Protein AF-A0A2G6IQ62-F1 (afdb_monomer_lite)

Radius of gyration: 16.2 Å; chains: 1; bounding box: 48×32×34 Å

pLDDT: mean 80.17, std 10.28, range [52.72, 92.69]

Secondary structure (DSSP, 8-state):
-HHHHHHHHHHHHHHHHHHHHHHHHHHHHHHHHH---HHHHHHHHHH-TTTGGG--HHHHHHHHHHHTT-HHHHHHHHH-SS--HHHHHHHHHHHHHH-TT------

Foldseek 3Di:
DVVCVVVVVVVCVLVQLLVQQVVLLVVLLVCCVVDVPLLQVLLCVVPNPVCSVVDDSVVLLVVLVVPVPDPVLVVCCSVDSYHDSSQSSNQSVCCVVVHSVDDGDSD

Structure (mmCIF, N/CA/C/O backbone):
data_AF-A0A2G6IQ62-F1
#
_entry.id   AF-A0A2G6IQ62-F1
#
loop_
_atom_site.group_PDB
_atom_site.id
_atom_site.type_symbol
_atom_site.label_atom_id
_atom_site.label_alt_id
_atom_site.label_comp_id
_atom_site.label_asym_id
_atom_site.label_entity_id
_atom_site.label_seq_id
_atom_site.pdbx_PDB_ins_code
_atom_site.Cartn_x
_atom_site.Cartn_y
_atom_site.Cartn_z
_atom_site.occupancy
_atom_site.B_iso_or_equiv
_atom_site.auth_seq_id
_atom_site.auth_comp_id
_atom_site.auth_asym_id
_atom_site.auth_atom_id
_atom_site.pdbx_PDB_model_num
ATOM 1 N N . TRP A 1 1 ? 33.962 15.825 -13.762 1.00 57.19 1 TRP A N 1
ATOM 2 C CA . TRP A 1 1 ? 33.868 14.358 -13.602 1.00 57.19 1 TRP A CA 1
ATOM 3 C C . TRP A 1 1 ? 33.492 13.940 -12.175 1.00 57.19 1 TRP A C 1
ATOM 5 O O . TRP A 1 1 ? 32.514 13.226 -12.045 1.00 57.19 1 TRP A O 1
ATOM 15 N N . ARG A 1 2 ? 34.141 14.434 -11.101 1.00 66.00 2 ARG A N 1
ATOM 16 C CA . ARG A 1 2 ? 33.750 14.136 -9.696 1.00 66.00 2 ARG A CA 1
ATOM 17 C C . ARG A 1 2 ? 32.290 14.476 -9.361 1.00 66.00 2 ARG A C 1
ATOM 19 O O . ARG A 1 2 ? 31.614 13.670 -8.740 1.00 66.00 2 ARG A O 1
ATOM 26 N N . MET A 1 3 ? 31.789 15.624 -9.830 1.00 70.50 3 MET A N 1
ATOM 27 C CA . MET A 1 3 ? 30.370 15.987 -9.680 1.00 70.50 3 MET A CA 1
ATOM 28 C C . MET A 1 3 ? 29.443 15.020 -10.422 1.00 70.50 3 MET A C 1
ATOM 30 O O . MET A 1 3 ? 28.435 14.610 -9.875 1.00 70.50 3 MET A O 1
ATOM 34 N N . VAL A 1 4 ? 29.814 14.594 -11.631 1.00 68.94 4 VAL A N 1
ATOM 35 C CA . VAL A 1 4 ? 29.032 13.640 -12.436 1.00 68.94 4 VAL A CA 1
ATOM 36 C C . VAL A 1 4 ? 28.996 12.260 -11.765 1.00 68.94 4 VAL A C 1
ATOM 38 O O . VAL A 1 4 ? 27.927 11.680 -11.616 1.00 68.94 4 VAL A O 1
ATOM 41 N N . VAL A 1 5 ? 30.143 11.777 -11.274 1.00 70.06 5 VAL A N 1
ATOM 42 C CA . VAL A 1 5 ? 30.258 10.509 -10.530 1.00 70.06 5 VAL A CA 1
ATOM 43 C C . VAL A 1 5 ? 29.514 10.559 -9.190 1.00 70.06 5 VAL A C 1
ATOM 45 O O . VAL A 1 5 ? 28.990 9.541 -8.760 1.00 70.06 5 VAL A O 1
ATOM 48 N N . GLY A 1 6 ? 29.420 11.724 -8.543 1.00 66.12 6 GLY A N 1
ATOM 49 C CA . GLY A 1 6 ? 28.624 11.900 -7.323 1.00 66.12 6 GLY A CA 1
ATOM 50 C C . GLY A 1 6 ? 27.120 12.082 -7.569 1.00 66.12 6 GLY A C 1
ATOM 51 O O . GLY A 1 6 ? 26.315 11.682 -6.734 1.00 66.12 6 GLY A O 1
ATOM 52 N N . LEU A 1 7 ? 26.717 12.671 -8.700 1.00 68.31 7 LEU A N 1
ATOM 53 C CA . LEU A 1 7 ? 25.317 12.996 -8.993 1.00 68.31 7 LEU A CA 1
ATOM 54 C C . LEU A 1 7 ? 24.555 11.806 -9.592 1.00 68.31 7 LEU A C 1
ATOM 56 O O . LEU A 1 7 ? 23.422 11.551 -9.195 1.00 68.31 7 LEU A O 1
ATOM 60 N N . ILE A 1 8 ? 25.172 11.059 -10.516 1.00 71.94 8 ILE A N 1
ATOM 61 C CA . ILE A 1 8 ? 24.511 9.956 -11.235 1.00 71.94 8 ILE A CA 1
ATOM 62 C C . ILE A 1 8 ? 23.982 8.862 -10.287 1.00 71.94 8 ILE A C 1
ATOM 64 O O . ILE A 1 8 ? 22.810 8.511 -10.412 1.00 71.94 8 ILE A O 1
ATOM 68 N N . PRO A 1 9 ? 24.750 8.348 -9.304 1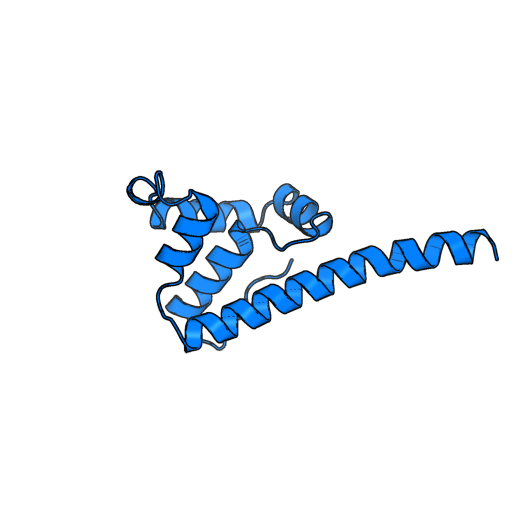.00 68.69 9 PRO A N 1
ATOM 69 C CA . PRO A 1 9 ? 24.246 7.322 -8.387 1.00 68.69 9 PRO A CA 1
ATOM 70 C C . PRO A 1 9 ? 23.058 7.811 -7.550 1.00 68.69 9 PRO A C 1
ATOM 72 O O . PRO A 1 9 ? 22.107 7.068 -7.320 1.00 68.69 9 PRO A O 1
ATOM 75 N N . ASN A 1 10 ? 23.081 9.085 -7.143 1.00 65.88 10 ASN A N 1
ATOM 76 C CA . ASN A 1 10 ? 22.000 9.701 -6.376 1.00 65.88 10 ASN A CA 1
ATOM 77 C C . ASN A 1 10 ? 20.745 9.947 -7.226 1.00 65.88 10 ASN A C 1
ATOM 79 O O . ASN A 1 10 ? 19.640 9.843 -6.704 1.00 65.88 10 ASN A O 1
ATOM 83 N N . LEU A 1 11 ? 20.900 10.217 -8.527 1.00 69.50 11 LEU A N 1
ATOM 84 C CA . LEU A 1 11 ? 19.786 10.355 -9.470 1.00 69.50 11 LEU A CA 1
ATOM 85 C C . LEU A 1 11 ? 19.144 9.001 -9.820 1.00 69.50 11 LEU A C 1
ATOM 87 O O . LEU A 1 11 ? 17.947 8.929 -10.082 1.00 69.50 11 LEU A O 1
ATOM 91 N N . LEU A 1 12 ? 19.930 7.922 -9.805 1.00 69.81 12 LEU A N 1
ATOM 92 C CA . LEU A 1 12 ? 19.448 6.558 -10.042 1.00 69.81 12 LEU A CA 1
ATOM 93 C C . LEU A 1 12 ? 18.696 5.980 -8.838 1.00 69.81 12 LEU A C 1
ATOM 95 O O . LEU A 1 12 ? 17.798 5.161 -9.018 1.00 69.81 12 LEU A O 1
ATOM 99 N N . LYS A 1 13 ? 19.011 6.419 -7.616 1.00 69.31 13 LYS A N 1
ATOM 100 C CA . LYS A 1 13 ? 18.347 5.951 -6.393 1.00 69.31 13 LYS A CA 1
ATOM 101 C C . LYS A 1 13 ? 16.809 6.105 -6.418 1.00 69.31 13 LYS A C 1
ATOM 103 O O . LYS A 1 13 ? 16.141 5.097 -6.203 1.00 69.31 13 LYS A O 1
ATOM 108 N N . PRO A 1 14 ? 16.214 7.272 -6.747 1.00 67.56 14 PRO A N 1
ATOM 109 C CA . PRO A 1 14 ? 14.755 7.409 -6.837 1.00 67.56 14 PRO A CA 1
ATOM 110 C C . PRO A 1 14 ? 14.121 6.601 -7.983 1.00 67.56 14 PRO A C 1
ATOM 112 O O . PRO A 1 14 ? 12.948 6.242 -7.898 1.00 67.56 14 PRO A O 1
ATOM 115 N N . LEU A 1 15 ? 14.877 6.285 -9.044 1.00 68.81 15 LEU A N 1
ATOM 116 C CA . LEU A 1 15 ? 14.427 5.368 -10.103 1.00 68.81 15 LEU A CA 1
ATOM 117 C C . LEU A 1 15 ? 14.421 3.910 -9.621 1.00 68.81 15 LEU A C 1
ATOM 119 O O . LEU A 1 15 ? 13.541 3.130 -9.985 1.00 68.81 15 LEU A O 1
ATOM 123 N N . GLY A 1 16 ? 15.379 3.542 -8.769 1.00 67.88 16 GLY A N 1
ATOM 124 C CA . GLY A 1 16 ? 15.386 2.255 -8.080 1.00 67.88 16 GLY A CA 1
ATOM 125 C C . GLY A 1 16 ? 14.161 2.096 -7.180 1.00 67.88 16 GLY A C 1
ATOM 126 O O . GLY A 1 16 ? 13.433 1.116 -7.306 1.00 67.88 16 GLY A O 1
ATOM 127 N N . THR A 1 17 ? 13.863 3.094 -6.343 1.00 71.25 17 THR A N 1
ATOM 128 C CA . THR A 1 17 ? 12.707 3.033 -5.431 1.00 71.25 17 THR A CA 1
ATOM 129 C C . THR A 1 17 ? 11.369 3.088 -6.164 1.00 71.25 17 THR A C 1
ATOM 131 O O . THR A 1 17 ? 10.412 2.437 -5.752 1.00 71.25 17 THR A O 1
ATOM 134 N N . SER A 1 18 ? 11.248 3.829 -7.273 1.00 72.50 18 SER A N 1
ATOM 135 C CA . SER A 1 18 ? 10.040 3.764 -8.112 1.00 72.50 18 SER A CA 1
ATOM 136 C C . SER A 1 18 ? 9.857 2.389 -8.758 1.00 72.50 18 SER A C 1
ATOM 138 O O . SER A 1 18 ? 8.731 1.896 -8.813 1.00 72.50 18 SER A O 1
ATOM 140 N N . THR A 1 19 ? 10.948 1.738 -9.171 1.00 75.75 19 THR A N 1
ATOM 141 C CA . THR A 1 19 ? 10.915 0.377 -9.725 1.00 75.75 19 THR A CA 1
ATOM 142 C C . THR A 1 19 ? 10.474 -0.645 -8.678 1.00 75.75 19 THR A C 1
ATOM 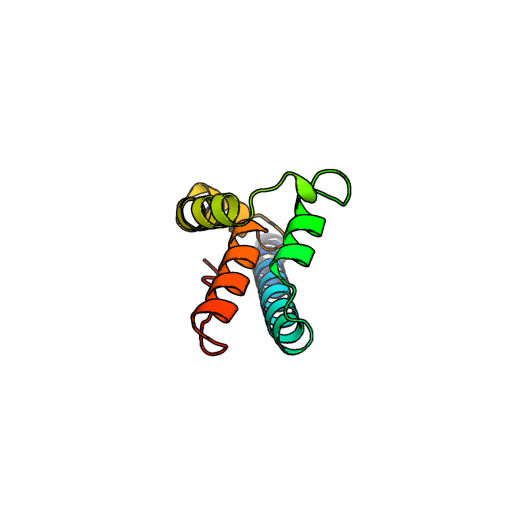144 O O . THR A 1 19 ? 9.577 -1.437 -8.960 1.00 75.75 19 THR A O 1
ATOM 147 N N . THR A 1 20 ? 11.021 -0.596 -7.460 1.00 75.50 20 THR A N 1
ATOM 148 C CA . THR A 1 20 ? 10.594 -1.467 -6.349 1.00 75.50 20 THR A CA 1
ATOM 149 C C . THR A 1 20 ? 9.103 -1.300 -6.051 1.00 75.50 20 THR A C 1
ATOM 151 O O . THR A 1 20 ? 8.371 -2.281 -5.966 1.00 75.50 20 THR A O 1
ATOM 154 N N . ARG A 1 21 ? 8.605 -0.058 -6.003 1.00 77.44 21 ARG A N 1
ATOM 155 C CA . ARG A 1 21 ? 7.170 0.215 -5.812 1.00 77.44 21 ARG A CA 1
ATOM 156 C C . ARG A 1 21 ? 6.314 -0.367 -6.939 1.00 77.44 21 ARG A C 1
ATOM 158 O O . ARG A 1 21 ? 5.277 -0.966 -6.679 1.00 77.44 21 ARG A O 1
ATOM 165 N N . ALA A 1 22 ? 6.746 -0.240 -8.194 1.00 80.25 22 ALA A N 1
ATOM 166 C CA . ALA A 1 22 ? 6.040 -0.842 -9.327 1.00 80.25 22 ALA A CA 1
ATOM 167 C C . ALA A 1 22 ? 6.013 -2.382 -9.253 1.00 80.25 22 ALA A C 1
ATOM 169 O O . ALA A 1 22 ? 5.017 -3.001 -9.641 1.00 80.25 22 ALA A O 1
ATOM 170 N N . GLN A 1 23 ? 7.075 -3.003 -8.729 1.00 84.81 23 GLN A N 1
ATOM 171 C CA . GLN A 1 23 ? 7.124 -4.445 -8.479 1.00 84.81 23 GLN A CA 1
ATOM 172 C C . GLN A 1 23 ? 6.129 -4.864 -7.390 1.00 84.81 23 GLN A C 1
ATOM 174 O O . GLN A 1 23 ? 5.439 -5.862 -7.581 1.00 84.81 23 GLN A O 1
ATOM 179 N N . GLU A 1 24 ? 5.982 -4.085 -6.314 1.00 83.50 24 GLU A N 1
ATOM 180 C CA . GLU A 1 24 ? 4.970 -4.334 -5.275 1.00 83.50 24 GLU A CA 1
ATOM 181 C C . GLU A 1 24 ? 3.550 -4.308 -5.844 1.00 83.50 24 GLU A C 1
ATOM 183 O O . GLU A 1 24 ? 2.817 -5.280 -5.683 1.00 83.50 24 GLU A O 1
ATOM 188 N N . TYR A 1 25 ? 3.182 -3.268 -6.604 1.00 84.38 25 TYR A N 1
ATOM 189 C CA . TYR A 1 25 ? 1.863 -3.211 -7.252 1.00 84.38 25 TYR A CA 1
ATOM 190 C C . TYR A 1 25 ? 1.642 -4.365 -8.237 1.00 84.38 25 TYR A C 1
ATOM 192 O O . TYR A 1 25 ? 0.526 -4.867 -8.378 1.00 84.38 25 TYR A O 1
ATOM 200 N N . SER A 1 26 ? 2.694 -4.792 -8.937 1.00 86.62 26 SER A N 1
ATOM 201 C CA . SER A 1 26 ? 2.614 -5.934 -9.851 1.00 86.62 26 SER A CA 1
ATOM 202 C C . SER A 1 26 ? 2.387 -7.241 -9.090 1.00 86.62 26 SER A C 1
ATOM 204 O O . SER A 1 26 ? 1.544 -8.041 -9.494 1.00 86.62 26 SER A O 1
ATOM 206 N N . ALA A 1 27 ? 3.092 -7.441 -7.974 1.00 88.00 27 ALA A N 1
ATOM 207 C CA . ALA A 1 27 ? 2.918 -8.597 -7.104 1.00 88.00 27 ALA A CA 1
ATOM 208 C C . ALA A 1 27 ? 1.514 -8.626 -6.483 1.00 88.00 27 ALA A C 1
ATOM 210 O O . ALA A 1 27 ? 0.844 -9.653 -6.561 1.00 88.00 27 ALA A O 1
ATOM 211 N N . ASP A 1 28 ? 1.028 -7.493 -5.974 1.00 88.69 28 ASP A N 1
ATOM 212 C CA . ASP A 1 28 ? -0.313 -7.343 -5.394 1.00 88.69 28 ASP A CA 1
ATOM 213 C C . ASP A 1 28 ? -1.418 -7.679 -6.415 1.00 88.69 28 ASP A C 1
ATOM 215 O O . ASP A 1 28 ? -2.367 -8.407 -6.114 1.00 88.69 28 ASP A O 1
ATOM 219 N N . ARG A 1 29 ? -1.261 -7.240 -7.672 1.00 87.38 29 ARG A N 1
ATOM 220 C CA . ARG A 1 29 ? -2.181 -7.585 -8.774 1.00 87.38 29 ARG A CA 1
ATOM 221 C C . ARG A 1 29 ? -2.181 -9.070 -9.122 1.00 87.38 29 ARG A C 1
ATOM 223 O O . ARG A 1 29 ? -3.209 -9.606 -9.531 1.00 87.38 29 ARG A O 1
ATOM 230 N N . VAL A 1 30 ? -1.036 -9.739 -9.039 1.00 88.12 30 VAL A N 1
ATOM 231 C CA . VAL A 1 30 ? -0.988 -11.192 -9.241 1.00 88.12 30 VAL A CA 1
ATOM 232 C C . VAL A 1 30 ? -1.610 -11.900 -8.039 1.00 88.12 30 VAL A C 1
ATOM 234 O O . VAL A 1 30 ? -2.387 -12.834 -8.226 1.00 88.12 30 VAL A O 1
ATOM 237 N N . ALA A 1 31 ? -1.343 -11.422 -6.823 1.00 88.69 31 ALA A N 1
ATOM 238 C CA . ALA A 1 31 ? -1.863 -11.997 -5.591 1.00 88.69 31 ALA A CA 1
ATOM 239 C C . ALA A 1 31 ? -3.395 -11.983 -5.549 1.00 88.69 31 ALA A C 1
ATOM 241 O O . ALA A 1 31 ? -3.983 -13.024 -5.272 1.00 88.69 31 ALA A O 1
ATOM 242 N N . ILE A 1 32 ? -4.052 -10.874 -5.916 1.00 86.94 32 ILE A N 1
ATOM 243 C CA . ILE A 1 32 ? -5.525 -10.790 -5.894 1.00 86.94 32 ILE A CA 1
ATOM 244 C C . ILE A 1 32 ? -6.198 -11.762 -6.878 1.00 86.94 32 ILE A C 1
ATOM 246 O O . ILE A 1 32 ? -7.302 -12.238 -6.629 1.00 86.94 32 ILE A O 1
ATOM 250 N N . LYS A 1 33 ? -5.517 -12.132 -7.975 1.00 85.00 33 LYS A N 1
ATOM 251 C CA . LYS A 1 33 ? -6.009 -13.162 -8.906 1.00 85.00 33 LYS A CA 1
ATOM 252 C C . LYS A 1 33 ? -5.961 -14.574 -8.328 1.00 85.00 33 LYS A C 1
ATOM 254 O O . LYS A 1 33 ? -6.712 -15.431 -8.784 1.00 85.00 33 LYS A O 1
ATOM 259 N N . VAL A 1 34 ? -5.053 -14.827 -7.391 1.00 87.88 34 VAL A N 1
ATOM 260 C CA . VAL A 1 34 ? -4.857 -16.148 -6.781 1.00 87.88 34 VAL A CA 1
ATOM 261 C C . VAL A 1 34 ? -5.627 -16.257 -5.463 1.00 87.88 34 VAL A C 1
ATOM 263 O O . VAL A 1 34 ? -6.217 -17.298 -5.185 1.00 87.88 34 VAL A O 1
ATOM 266 N N . CYS A 1 35 ? -5.669 -15.179 -4.678 1.00 86.38 35 CYS A N 1
ATOM 267 C CA . CYS A 1 35 ? -6.282 -15.119 -3.357 1.00 86.38 35 CYS A CA 1
ATOM 268 C C . CYS A 1 35 ? -7.138 -13.854 -3.217 1.00 86.38 35 CYS A C 1
ATOM 270 O O . CYS A 1 35 ? -6.598 -12.754 -3.105 1.00 86.38 35 CYS A O 1
ATOM 272 N N . ASN A 1 36 ? -8.462 -14.004 -3.112 1.00 81.56 36 ASN A N 1
ATOM 273 C CA . ASN A 1 36 ? -9.351 -12.868 -2.848 1.00 81.56 36 ASN A CA 1
ATOM 274 C C . ASN A 1 36 ? -9.571 -12.626 -1.340 1.00 81.56 36 ASN A C 1
ATOM 276 O O . ASN A 1 36 ? -10.673 -12.785 -0.823 1.00 81.56 36 ASN A O 1
ATOM 280 N N . GLN A 1 37 ? -8.493 -12.344 -0.605 1.00 87.56 37 GLN A N 1
ATOM 281 C CA . GLN A 1 37 ? -8.529 -12.053 0.842 1.00 87.56 37 GLN A CA 1
ATOM 282 C C . GLN A 1 37 ? -7.642 -10.848 1.181 1.00 87.56 37 GLN A C 1
ATOM 284 O O . GLN A 1 37 ? -6.967 -10.820 2.212 1.00 87.56 37 GLN A O 1
ATOM 289 N N . HIS A 1 38 ? -7.606 -9.876 0.270 1.00 88.38 38 HIS A N 1
ATOM 290 C CA . HIS A 1 38 ? -6.717 -8.726 0.348 1.00 88.38 38 HIS A CA 1
ATOM 291 C C . HIS A 1 38 ? -6.954 -7.903 1.623 1.00 88.38 38 HIS A C 1
ATOM 293 O O . HIS A 1 38 ? -5.986 -7.580 2.301 1.00 88.38 38 HIS A O 1
ATOM 299 N N . ASP A 1 39 ? -8.204 -7.693 2.037 1.00 88.81 39 ASP A N 1
ATOM 300 C CA . ASP A 1 39 ? -8.547 -6.968 3.271 1.00 88.81 39 ASP A CA 1
ATOM 301 C C . ASP A 1 39 ? -7.927 -7.605 4.514 1.00 88.81 39 ASP A C 1
ATOM 303 O O . ASP A 1 39 ? -7.287 -6.942 5.329 1.00 88.81 39 ASP A O 1
ATOM 307 N N . LYS A 1 40 ? -8.070 -8.929 4.639 1.00 89.69 40 LYS A N 1
ATOM 308 C CA . LYS A 1 40 ? -7.540 -9.679 5.781 1.00 89.69 40 LYS A CA 1
ATOM 309 C C . LYS A 1 40 ? -6.022 -9.663 5.785 1.00 89.69 40 LYS A C 1
ATOM 311 O O . LYS A 1 40 ? -5.412 -9.419 6.820 1.00 89.69 40 LYS A O 1
ATOM 316 N N . ALA A 1 41 ? -5.413 -9.900 4.624 1.00 90.31 41 ALA A N 1
ATOM 317 C CA . ALA A 1 41 ? -3.965 -9.904 4.486 1.00 90.31 41 ALA A CA 1
ATOM 318 C C . ALA A 1 41 ? -3.368 -8.525 4.805 1.00 90.31 41 ALA A C 1
ATOM 320 O O . ALA A 1 41 ? -2.426 -8.430 5.587 1.00 90.31 41 ALA A O 1
ATOM 321 N N . MET A 1 42 ? -3.942 -7.456 4.252 1.00 90.19 42 MET A N 1
ATOM 322 C CA . MET A 1 42 ? -3.456 -6.089 4.445 1.00 90.19 42 MET A CA 1
ATOM 323 C C . MET A 1 42 ? -3.700 -5.594 5.871 1.00 90.19 42 MET A C 1
ATOM 325 O O . MET A 1 42 ? -2.801 -5.000 6.463 1.00 90.19 42 MET A O 1
ATOM 329 N N . GLY A 1 43 ? -4.858 -5.897 6.461 1.00 90.00 43 GLY A N 1
ATOM 330 C CA . GLY A 1 43 ? -5.138 -5.581 7.861 1.00 90.00 43 GLY A CA 1
ATOM 331 C C . GLY A 1 43 ? -4.202 -6.318 8.821 1.00 90.00 43 GLY A C 1
ATOM 332 O O . GLY A 1 43 ? -3.661 -5.709 9.744 1.00 90.00 43 GLY A O 1
ATOM 333 N N . LEU A 1 44 ? -3.933 -7.604 8.571 1.00 91.12 44 LEU A N 1
ATOM 334 C CA . LEU A 1 44 ? -2.978 -8.382 9.360 1.00 91.12 44 LEU A CA 1
ATOM 335 C C . LEU A 1 44 ? -1.553 -7.827 9.239 1.00 91.12 44 LEU A C 1
ATOM 337 O O . LEU A 1 44 ? -0.836 -7.767 10.234 1.00 91.12 44 LEU A O 1
ATOM 341 N N . LEU A 1 45 ? -1.139 -7.403 8.042 1.00 89.19 45 LEU A N 1
ATOM 342 C CA . LEU A 1 45 ? 0.178 -6.802 7.815 1.00 89.19 45 LEU A CA 1
ATOM 343 C C . LEU A 1 45 ? 0.318 -5.421 8.466 1.00 89.19 45 LEU A C 1
ATOM 345 O O . LEU A 1 45 ? 1.406 -5.076 8.919 1.00 89.19 45 LEU A O 1
ATOM 349 N N . ALA A 1 46 ? -0.758 -4.633 8.508 1.00 88.06 46 ALA A N 1
ATOM 350 C CA . ALA A 1 46 ? -0.734 -3.282 9.060 1.00 88.06 46 ALA A CA 1
ATOM 351 C C . ALA A 1 46 ? -0.843 -3.254 10.592 1.00 88.06 46 ALA A C 1
ATOM 353 O O . ALA A 1 46 ? -0.097 -2.529 11.245 1.00 88.06 46 ALA A O 1
ATOM 354 N N . ALA A 1 47 ? -1.758 -4.037 11.169 1.00 89.56 47 ALA A N 1
ATOM 355 C CA . ALA A 1 47 ? -2.064 -4.005 12.600 1.00 89.56 47 ALA A CA 1
ATOM 356 C C . ALA A 1 47 ? -1.525 -5.218 13.377 1.00 89.56 47 ALA A C 1
ATOM 358 O O . ALA A 1 47 ? -1.447 -5.192 14.605 1.00 89.56 47 ALA A O 1
ATOM 359 N N . GLY A 1 48 ? -1.125 -6.285 12.687 1.00 91.00 48 GLY A N 1
ATOM 360 C CA . GLY A 1 48 ? -0.683 -7.524 13.317 1.00 91.00 48 GLY A CA 1
ATOM 361 C C . GLY A 1 48 ? -1.837 -8.400 13.832 1.00 91.00 48 GLY A C 1
ATOM 362 O O . GLY A 1 48 ? -2.984 -7.958 13.935 1.00 91.00 48 GLY A O 1
ATOM 363 N N . PRO A 1 49 ? -1.541 -9.659 14.202 1.00 92.56 49 PRO A N 1
ATOM 364 C CA . PRO A 1 49 ? -2.552 -10.668 14.547 1.00 92.56 49 PRO A CA 1
ATOM 365 C C . PRO A 1 49 ? -3.368 -10.350 15.800 1.00 92.56 49 PRO A C 1
ATOM 367 O O . PRO A 1 49 ? -4.463 -10.870 15.958 1.00 92.56 49 PRO A O 1
ATOM 370 N N . TRP A 1 50 ? -2.848 -9.507 16.690 1.00 92.69 50 TRP A N 1
ATOM 371 C CA . TRP A 1 50 ? -3.488 -9.204 17.972 1.00 92.69 50 TRP A CA 1
ATOM 372 C C . TRP A 1 50 ? -4.440 -8.010 17.909 1.00 92.69 50 TRP A C 1
ATOM 374 O O . TRP A 1 50 ? -5.309 -7.878 18.766 1.00 92.69 50 TRP A O 1
ATOM 384 N N . MET A 1 51 ? -4.258 -7.121 16.929 1.00 88.88 51 MET A N 1
ATOM 385 C CA . MET A 1 51 ? -5.064 -5.904 16.795 1.00 88.88 51 MET A CA 1
ATOM 386 C C . MET A 1 51 ? -5.995 -5.946 15.587 1.00 88.88 51 MET A C 1
ATOM 388 O O . MET A 1 51 ? -6.960 -5.191 15.576 1.00 88.88 51 MET A O 1
ATOM 392 N N . TYR A 1 52 ? -5.738 -6.829 14.614 1.00 90.00 52 TYR A N 1
ATOM 393 C CA . TYR A 1 52 ? -6.508 -6.936 13.373 1.00 90.00 52 TYR A CA 1
ATOM 394 C C . TYR A 1 52 ? -8.025 -7.004 13.597 1.00 90.00 52 TYR A C 1
ATOM 396 O O . TYR A 1 52 ? -8.755 -6.260 12.951 1.00 90.00 52 TYR A O 1
ATOM 404 N N . ASP A 1 53 ? -8.492 -7.809 14.555 1.00 90.12 53 ASP A N 1
ATOM 405 C CA . ASP A 1 53 ? -9.930 -7.977 14.824 1.00 90.12 53 ASP A CA 1
ATOM 406 C C . ASP A 1 53 ? -10.621 -6.684 15.300 1.00 90.12 53 ASP A C 1
ATOM 408 O O . ASP A 1 53 ? -11.844 -6.577 15.249 1.00 90.12 53 ASP A O 1
ATOM 412 N N . ASN A 1 54 ? -9.847 -5.687 15.743 1.00 90.94 54 ASN A N 1
ATOM 413 C CA . ASN A 1 54 ? -10.342 -4.378 16.168 1.00 90.94 54 ASN A CA 1
ATOM 414 C C . ASN A 1 54 ? -10.179 -3.294 15.086 1.00 90.94 54 ASN A C 1
ATOM 416 O O . ASN A 1 54 ? -10.535 -2.138 15.321 1.00 90.94 54 ASN A O 1
ATOM 420 N N . VAL A 1 55 ? -9.625 -3.629 13.916 1.00 88.94 55 VAL A N 1
ATOM 421 C CA . VAL A 1 55 ? -9.456 -2.686 12.805 1.00 88.94 55 VAL A CA 1
ATOM 422 C C . VAL A 1 55 ? -10.727 -2.651 11.970 1.00 88.94 55 VAL A C 1
ATOM 424 O O . VAL A 1 55 ? -11.131 -3.645 11.369 1.00 88.94 55 VAL A O 1
ATOM 427 N N . ASN A 1 56 ? -11.337 -1.471 11.870 1.00 91.94 56 ASN A N 1
ATOM 428 C CA . ASN A 1 56 ? -12.408 -1.243 10.911 1.00 91.94 56 ASN A CA 1
ATOM 429 C C . ASN A 1 56 ? -11.805 -0.989 9.518 1.00 91.94 56 ASN A C 1
ATOM 431 O O . ASN A 1 56 ? -11.304 0.099 9.235 1.00 91.94 56 ASN A O 1
ATOM 435 N N . MET A 1 57 ? -11.863 -2.007 8.658 1.00 90.31 57 MET A N 1
ATOM 436 C CA . MET A 1 57 ? -11.304 -1.969 7.302 1.00 90.31 57 MET A CA 1
ATOM 437 C C . MET A 1 57 ? -12.026 -0.981 6.369 1.00 90.31 57 MET A C 1
ATOM 439 O O . MET A 1 57 ? -11.389 -0.445 5.462 1.00 90.31 57 MET A O 1
ATOM 443 N N . GLU A 1 58 ? -13.318 -0.713 6.595 1.00 91.38 58 GLU A N 1
ATOM 444 C CA . GLU A 1 58 ? -14.085 0.290 5.837 1.00 91.38 58 GLU A CA 1
ATOM 445 C C . GLU A 1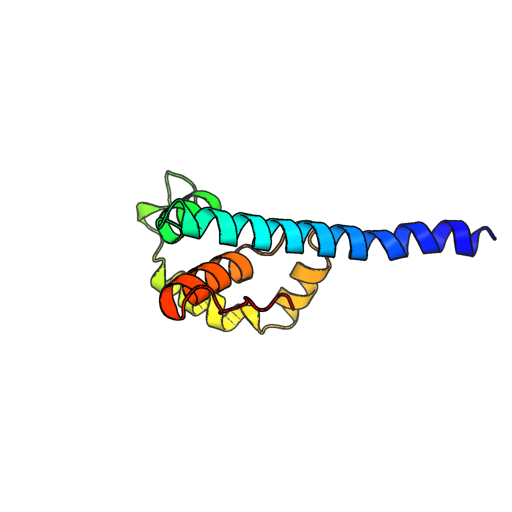 58 ? -13.641 1.703 6.220 1.00 91.38 58 GLU A C 1
ATOM 447 O O . GLU A 1 58 ? -13.282 2.493 5.354 1.00 91.38 58 GLU A O 1
ATOM 452 N N . ALA A 1 59 ? -13.551 1.991 7.522 1.00 90.12 59 ALA A N 1
ATOM 453 C CA . ALA A 1 59 ? -13.053 3.278 8.005 1.00 90.12 59 ALA A CA 1
ATOM 454 C C . ALA A 1 59 ? -11.598 3.524 7.575 1.00 90.12 59 ALA A C 1
ATOM 456 O O . ALA A 1 59 ? -11.212 4.651 7.264 1.00 90.12 59 ALA A O 1
ATOM 457 N N . TRP A 1 60 ? -10.785 2.465 7.523 1.00 90.25 60 TRP A N 1
ATOM 458 C CA . TRP A 1 60 ? -9.428 2.564 7.001 1.00 90.25 60 TRP A CA 1
ATOM 459 C C . TRP A 1 60 ? -9.411 2.865 5.497 1.00 90.25 60 TRP A C 1
ATOM 461 O O . TRP A 1 60 ? -8.594 3.670 5.053 1.00 90.25 60 TRP A O 1
ATOM 471 N N . LEU A 1 61 ? -10.321 2.281 4.710 1.00 91.19 61 LEU A N 1
ATOM 472 C CA . LEU A 1 61 ? -10.459 2.611 3.291 1.00 91.19 61 LEU A CA 1
ATOM 473 C C . LEU A 1 61 ? -10.878 4.075 3.094 1.00 91.19 61 LEU A C 1
ATOM 475 O O . LEU A 1 61 ? -10.262 4.761 2.281 1.00 91.19 61 LEU A O 1
ATOM 479 N N . ASP A 1 62 ? -11.832 4.574 3.881 1.00 91.00 62 ASP A N 1
ATOM 480 C CA . ASP A 1 62 ? -12.251 5.981 3.849 1.00 91.00 62 ASP A CA 1
ATOM 481 C C . ASP A 1 62 ? -11.082 6.926 4.162 1.00 91.00 62 ASP A C 1
ATOM 483 O O . ASP A 1 62 ? -10.877 7.932 3.478 1.00 91.00 62 ASP A O 1
ATOM 487 N N . GLN A 1 63 ? -10.266 6.582 5.163 1.00 88.19 63 GLN A N 1
ATOM 488 C CA . GLN A 1 63 ? -9.034 7.310 5.463 1.00 88.19 63 GLN A CA 1
ATOM 489 C C . GLN A 1 63 ? -8.061 7.255 4.277 1.00 88.19 63 GLN A C 1
ATOM 491 O O . GLN A 1 63 ? -7.503 8.281 3.892 1.00 88.19 63 GLN A O 1
ATOM 496 N N . CYS A 1 64 ? -7.894 6.093 3.640 1.00 87.00 64 CYS A N 1
ATOM 497 C CA . CYS A 1 64 ? -7.037 5.960 2.464 1.00 87.00 64 CYS A CA 1
ATOM 498 C C . CYS A 1 64 ? -7.529 6.815 1.283 1.00 87.00 64 CYS A C 1
ATOM 500 O O . CYS A 1 64 ? -6.725 7.420 0.566 1.00 87.00 64 CYS A O 1
ATOM 502 N N . GLU A 1 65 ? -8.841 6.907 1.076 1.00 87.06 65 GLU A N 1
ATOM 503 C CA . GLU A 1 65 ? -9.448 7.769 0.062 1.00 87.06 65 GLU A CA 1
ATOM 504 C C . GLU A 1 65 ? -9.230 9.264 0.347 1.00 87.06 65 GLU A C 1
ATOM 506 O O . GLU A 1 65 ? -9.082 10.048 -0.590 1.00 87.06 65 GLU A O 1
ATOM 511 N N . GLN A 1 66 ? -9.116 9.672 1.606 1.00 85.44 66 GLN A N 1
ATOM 512 C CA . GLN A 1 66 ? -8.790 11.056 1.958 1.00 85.44 66 GLN A CA 1
ATOM 513 C C . GLN A 1 66 ? -7.286 11.329 1.803 1.00 85.44 66 GLN A C 1
ATOM 515 O O . GLN A 1 66 ? -6.879 12.268 1.115 1.00 85.44 66 GLN A O 1
ATOM 520 N N . GLU A 1 67 ? -6.456 10.446 2.356 1.00 82.38 67 GLU A N 1
ATOM 521 C CA . GLU A 1 67 ? -5.009 10.629 2.475 1.00 82.38 67 GLU A CA 1
ATOM 522 C C . GLU A 1 67 ? -4.244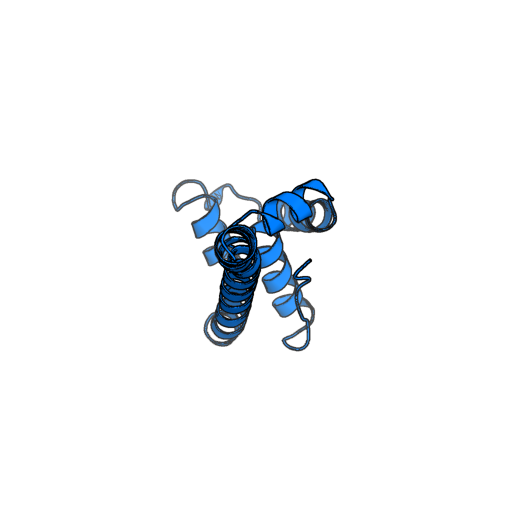 10.426 1.161 1.00 82.38 67 GLU A C 1
ATOM 524 O O . GLU A 1 67 ? -3.216 11.069 0.940 1.00 82.38 67 GLU A O 1
ATOM 529 N N . HIS A 1 68 ? -4.716 9.573 0.240 1.00 74.38 68 HIS A N 1
ATOM 530 C CA . HIS A 1 68 ? -3.950 9.272 -0.983 1.00 74.38 68 HIS A CA 1
ATOM 531 C C . HIS A 1 68 ? -3.677 10.504 -1.864 1.00 74.38 68 HIS A C 1
ATOM 533 O O . HIS A 1 68 ? -2.727 10.485 -2.653 1.00 74.38 68 HIS A O 1
ATOM 539 N N . ARG A 1 69 ? -4.493 11.562 -1.742 1.00 72.19 69 ARG A N 1
ATOM 540 C CA . ARG A 1 69 ? -4.353 12.818 -2.503 1.00 72.19 69 ARG A CA 1
ATOM 541 C C . ARG A 1 69 ? -3.497 13.858 -1.795 1.00 72.19 69 ARG A C 1
ATOM 543 O O . ARG A 1 69 ? -3.136 14.861 -2.414 1.00 72.19 69 ARG A O 1
ATOM 550 N N . GLU A 1 70 ? -3.174 13.645 -0.525 1.00 82.19 70 GLU A N 1
ATOM 551 C CA . GLU A 1 70 ? -2.461 14.631 0.268 1.00 82.19 70 GLU A CA 1
ATOM 552 C C . GLU A 1 70 ? -1.008 14.775 -0.179 1.00 82.19 70 GLU A C 1
ATOM 554 O O . GLU A 1 70 ? -0.276 13.804 -0.384 1.00 82.19 70 GLU A O 1
ATOM 559 N N . LEU A 1 71 ? -0.557 16.026 -0.280 1.00 78.00 71 LEU A N 1
ATOM 560 C CA . LEU A 1 71 ? 0.807 16.356 -0.692 1.00 78.00 71 LEU A CA 1
ATOM 561 C C . LEU A 1 71 ? 1.853 15.694 0.218 1.00 78.00 71 LEU 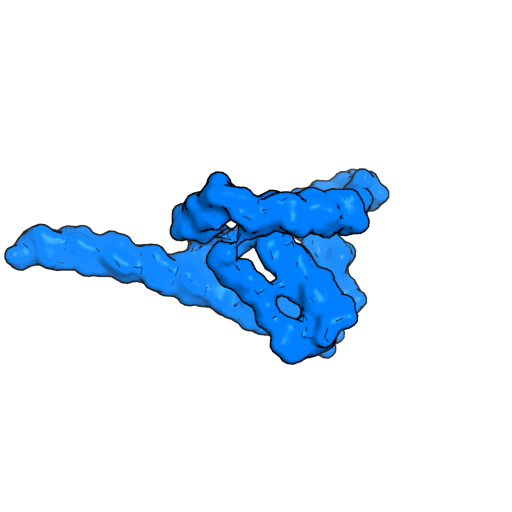A C 1
ATOM 563 O O . LEU A 1 71 ? 2.890 15.241 -0.264 1.00 78.00 71 LEU A O 1
ATOM 567 N N . TYR A 1 72 ? 1.563 15.587 1.518 1.00 78.31 72 TYR A N 1
ATOM 568 C CA . TYR A 1 72 ? 2.445 14.934 2.480 1.00 78.31 72 TYR A CA 1
ATOM 569 C C . TYR A 1 72 ? 2.602 13.437 2.191 1.00 78.31 72 TYR A C 1
ATOM 571 O O . TYR A 1 72 ? 3.726 12.951 2.091 1.00 78.31 72 TYR A O 1
ATOM 579 N N . VAL A 1 73 ? 1.504 12.719 1.940 1.00 74.56 73 VAL A N 1
ATOM 580 C CA . VAL A 1 73 ? 1.532 11.292 1.579 1.00 74.56 73 VAL A CA 1
ATOM 581 C C . VAL A 1 73 ? 2.275 11.067 0.264 1.00 74.56 73 VAL A C 1
ATOM 583 O O . VAL A 1 73 ? 3.044 10.113 0.143 1.00 74.56 73 VAL A O 1
ATOM 586 N N . ARG A 1 74 ? 2.132 11.970 -0.712 1.00 73.12 74 ARG A N 1
ATOM 587 C CA . ARG A 1 74 ? 2.902 11.919 -1.966 1.00 73.12 74 ARG A CA 1
ATOM 588 C C . ARG A 1 74 ? 4.401 12.109 -1.745 1.00 73.12 74 ARG A C 1
ATOM 590 O O . ARG A 1 74 ? 5.194 11.370 -2.329 1.00 73.12 74 ARG A O 1
ATOM 597 N N . LEU A 1 75 ? 4.788 13.057 -0.890 1.00 74.06 75 LEU A N 1
ATOM 598 C CA . LEU A 1 75 ? 6.185 13.309 -0.527 1.00 74.06 75 LEU A CA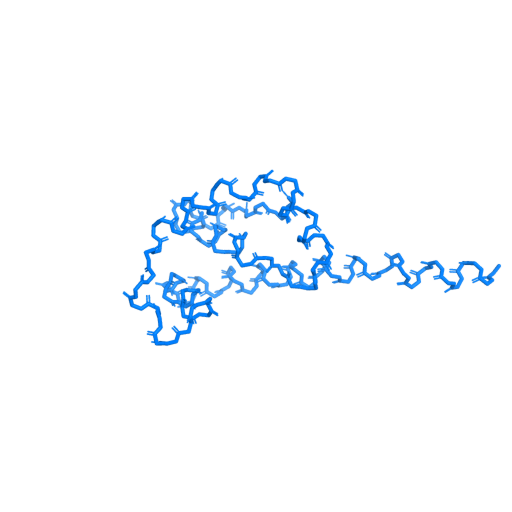 1
ATOM 599 C C . LEU A 1 75 ? 6.792 12.134 0.247 1.00 74.06 75 LEU A C 1
ATOM 601 O O . LEU A 1 75 ? 7.886 11.685 -0.088 1.00 74.06 75 LEU A O 1
ATOM 605 N N . VAL A 1 76 ? 6.074 11.590 1.232 1.00 74.94 76 VAL A N 1
ATOM 606 C CA . VAL A 1 76 ? 6.507 10.400 1.979 1.00 74.94 76 VAL A CA 1
ATOM 607 C C . VAL A 1 76 ? 6.643 9.205 1.037 1.00 74.94 76 VAL A C 1
ATOM 609 O O . VAL A 1 76 ? 7.666 8.530 1.050 1.00 74.94 76 VAL A O 1
ATOM 612 N N . ASN A 1 77 ? 5.678 8.990 0.140 1.00 71.12 77 ASN A N 1
ATOM 613 C CA . ASN A 1 77 ? 5.752 7.930 -0.863 1.00 71.12 77 ASN A CA 1
ATOM 614 C C . ASN A 1 77 ? 6.927 8.117 -1.834 1.00 71.12 77 ASN A C 1
ATOM 616 O O . ASN A 1 77 ? 7.484 7.126 -2.291 1.00 71.12 77 ASN A O 1
ATOM 620 N N . LEU A 1 78 ? 7.305 9.355 -2.169 1.00 67.62 78 LEU A N 1
ATOM 621 C CA . LEU A 1 78 ? 8.470 9.654 -3.011 1.00 67.62 78 LEU A CA 1
ATOM 622 C C . LEU A 1 78 ? 9.792 9.293 -2.318 1.00 67.62 78 LEU A C 1
ATOM 624 O O . LEU A 1 78 ? 10.718 8.836 -2.984 1.00 67.62 78 LEU A O 1
ATOM 628 N N . MET A 1 79 ? 9.872 9.511 -1.004 1.00 65.44 79 MET A N 1
ATOM 629 C CA . MET A 1 79 ? 11.073 9.262 -0.200 1.00 65.44 79 MET A CA 1
ATOM 630 C C . MET A 1 79 ? 11.155 7.837 0.367 1.00 65.44 79 MET A C 1
ATOM 632 O O . MET A 1 79 ? 12.220 7.441 0.830 1.00 65.44 79 MET A O 1
ATOM 636 N N . SER A 1 80 ? 10.055 7.081 0.341 1.00 63.09 80 SER A N 1
ATOM 637 C CA . SER A 1 80 ? 9.979 5.714 0.857 1.00 63.09 80 SER A CA 1
ATOM 638 C C . SER A 1 80 ? 10.500 4.690 -0.156 1.00 63.09 80 SER A C 1
ATOM 640 O O . SER A 1 80 ? 10.161 4.736 -1.342 1.00 63.09 80 SER A O 1
ATOM 642 N N . ASP A 1 81 ? 11.293 3.732 0.330 1.00 56.12 81 ASP A N 1
ATOM 643 C CA . ASP A 1 81 ? 11.804 2.604 -0.460 1.00 56.12 81 ASP A CA 1
ATOM 644 C C . ASP A 1 81 ? 10.702 1.565 -0.782 1.00 56.12 81 ASP A C 1
ATOM 646 O O . ASP A 1 81 ? 10.813 0.837 -1.769 1.00 56.12 81 ASP A O 1
ATOM 650 N N . HIS A 1 82 ? 9.614 1.555 0.002 1.00 58.91 82 HIS A N 1
ATOM 651 C CA . HIS A 1 82 ? 8.417 0.716 -0.168 1.00 58.91 82 HIS A CA 1
ATOM 652 C C . HIS A 1 82 ? 7.174 1.572 -0.442 1.00 58.91 82 HIS A C 1
ATOM 654 O O . HIS A 1 82 ? 7.076 2.702 0.054 1.00 58.91 82 HIS A O 1
ATOM 660 N N . ALA A 1 83 ? 6.208 1.066 -1.216 1.00 59.91 83 ALA A N 1
ATOM 661 C CA . ALA A 1 83 ? 4.988 1.820 -1.485 1.00 59.91 83 ALA A CA 1
ATOM 662 C C . ALA A 1 83 ? 4.165 1.931 -0.200 1.00 59.91 83 ALA A C 1
ATOM 664 O O . ALA A 1 83 ? 4.007 0.971 0.557 1.00 59.91 83 ALA A O 1
ATOM 665 N N . VAL A 1 84 ? 3.646 3.134 0.052 1.00 76.44 84 VAL A N 1
ATOM 666 C CA . VAL A 1 84 ? 2.894 3.416 1.277 1.00 76.44 84 VAL A CA 1
ATOM 667 C C . VAL A 1 84 ? 1.660 2.515 1.329 1.00 76.44 84 VAL A C 1
ATOM 669 O O . VAL A 1 84 ? 0.884 2.466 0.372 1.00 76.44 84 VAL A O 1
ATOM 672 N N . MET A 1 85 ? 1.477 1.827 2.461 1.00 79.19 85 MET A N 1
ATOM 673 C CA . MET A 1 85 ? 0.411 0.840 2.686 1.00 79.19 85 MET A CA 1
ATOM 674 C C . MET A 1 85 ? -0.975 1.372 2.292 1.00 79.19 85 MET A C 1
ATOM 676 O O . MET A 1 85 ? -1.738 0.665 1.643 1.00 79.19 85 MET A O 1
ATOM 680 N N . VAL A 1 86 ? -1.248 2.646 2.592 1.00 81.25 86 VAL A N 1
ATOM 681 C CA . VAL A 1 86 ? -2.477 3.373 2.229 1.00 81.25 86 VAL A CA 1
ATOM 682 C C . VAL A 1 86 ? -2.780 3.307 0.728 1.00 81.25 86 VAL A C 1
ATOM 684 O O . VAL A 1 86 ? -3.900 3.001 0.324 1.00 81.25 86 VAL A O 1
ATOM 687 N N . LYS A 1 87 ? -1.775 3.534 -0.127 1.00 83.31 87 LYS A N 1
ATOM 688 C CA . LYS A 1 87 ? -1.962 3.503 -1.584 1.00 83.31 87 LYS A CA 1
ATOM 689 C C . LYS A 1 87 ? -2.127 2.081 -2.119 1.00 83.31 87 LYS A C 1
ATOM 691 O O . LYS A 1 87 ? -2.919 1.865 -3.033 1.00 83.31 87 LYS A O 1
ATOM 696 N N . ARG A 1 88 ? -1.402 1.116 -1.541 1.00 88.56 88 ARG A N 1
ATOM 697 C CA . ARG A 1 88 ? -1.505 -0.307 -1.909 1.00 88.56 88 ARG A CA 1
ATOM 698 C C . ARG A 1 88 ? -2.869 -0.887 -1.547 1.00 88.56 88 ARG A C 1
ATOM 700 O O . ARG A 1 88 ? -3.496 -1.519 -2.390 1.00 88.56 88 ARG A O 1
ATOM 707 N N . TYR A 1 89 ? -3.340 -0.628 -0.327 1.00 89.69 89 TYR A N 1
ATOM 708 C CA . TYR A 1 89 ? -4.641 -1.095 0.143 1.00 89.69 89 TYR A CA 1
ATOM 709 C C . TYR A 1 89 ? -5.777 -0.507 -0.700 1.00 89.69 89 TYR A C 1
ATOM 711 O O . TYR A 1 89 ? -6.566 -1.265 -1.257 1.00 89.69 89 TYR A O 1
ATOM 719 N N . LYS A 1 90 ? -5.769 0.815 -0.933 1.00 89.75 90 LYS A N 1
ATOM 720 C CA . LYS A 1 90 ? -6.727 1.465 -1.839 1.00 89.75 90 LYS A CA 1
ATOM 721 C C . LYS A 1 90 ? -6.726 0.827 -3.234 1.00 89.75 90 LYS A C 1
ATOM 723 O O . LYS A 1 90 ? -7.782 0.491 -3.752 1.00 89.75 90 LYS A O 1
ATOM 728 N N . ALA A 1 91 ? -5.550 0.622 -3.835 1.00 88.94 91 ALA A N 1
ATOM 729 C CA . ALA A 1 91 ? -5.448 0.044 -5.174 1.00 88.94 91 ALA A CA 1
ATOM 730 C C . ALA A 1 91 ? -6.026 -1.380 -5.258 1.00 88.94 91 ALA A C 1
ATOM 732 O O . ALA A 1 91 ? -6.612 -1.736 -6.278 1.00 88.94 91 ALA A O 1
ATOM 733 N N . LEU A 1 92 ? -5.868 -2.190 -4.207 1.00 90.19 92 LEU A N 1
ATOM 734 C CA . LEU A 1 92 ? -6.465 -3.524 -4.128 1.00 90.19 92 LEU A CA 1
ATOM 735 C C . LEU A 1 92 ? -7.993 -3.446 -4.037 1.00 90.19 92 LEU A C 1
ATOM 737 O O . LEU A 1 92 ? -8.665 -4.118 -4.819 1.00 90.19 92 LEU A O 1
ATOM 741 N N . CYS A 1 93 ? -8.528 -2.570 -3.182 1.00 89.88 93 CYS A N 1
ATOM 742 C CA . CYS A 1 93 ? -9.970 -2.335 -3.092 1.00 89.88 93 CYS A CA 1
ATOM 743 C C . CYS A 1 93 ? -10.550 -1.797 -4.414 1.00 89.88 93 CYS A C 1
ATOM 745 O O . CYS A 1 93 ? -11.630 -2.212 -4.826 1.00 89.88 93 CYS A O 1
ATOM 747 N N . ASP A 1 94 ? -9.831 -0.918 -5.119 1.00 89.50 94 ASP A N 1
ATOM 748 C CA . ASP A 1 94 ? -10.239 -0.403 -6.432 1.00 89.50 94 ASP A CA 1
ATOM 749 C C . ASP A 1 94 ? -10.285 -1.521 -7.488 1.00 89.50 94 ASP A C 1
ATOM 751 O O . ASP A 1 94 ? -11.188 -1.547 -8.326 1.00 89.50 94 ASP A O 1
ATOM 755 N N . ILE A 1 95 ? -9.333 -2.462 -7.457 1.00 89.44 95 ILE A N 1
ATOM 756 C CA . ILE A 1 95 ? -9.322 -3.629 -8.353 1.00 89.44 95 ILE A CA 1
ATOM 757 C C . ILE A 1 95 ? -10.483 -4.577 -8.039 1.00 89.44 95 ILE A C 1
ATOM 759 O O . ILE A 1 95 ? -11.089 -5.102 -8.973 1.00 89.44 95 ILE A O 1
ATOM 763 N N . ASP A 1 96 ? -10.797 -4.799 -6.764 1.00 88.56 96 ASP A N 1
ATOM 764 C CA . ASP A 1 96 ? -11.918 -5.653 -6.360 1.00 88.56 96 ASP A CA 1
ATOM 765 C C . ASP A 1 96 ? -13.271 -5.029 -6.751 1.00 88.56 96 ASP A C 1
ATOM 767 O O . ASP A 1 96 ? -14.113 -5.694 -7.353 1.00 88.56 96 ASP A O 1
ATOM 771 N N . LYS A 1 97 ? -13.444 -3.715 -6.533 1.00 88.06 97 LYS A N 1
ATOM 772 C CA . LYS A 1 97 ? -14.676 -2.975 -6.868 1.00 88.06 97 LYS A CA 1
ATOM 773 C C . LYS A 1 97 ? -14.880 -2.758 -8.371 1.00 88.06 97 LYS A C 1
ATOM 775 O O . LYS A 1 97 ? -16.000 -2.878 -8.866 1.00 88.06 97 LYS A O 1
ATOM 780 N N . HIS A 1 98 ? -13.830 -2.375 -9.099 1.00 87.44 98 HIS A N 1
ATOM 781 C CA . HIS A 1 98 ? -13.927 -1.919 -10.496 1.00 87.44 98 HIS A CA 1
ATOM 782 C C . HIS A 1 98 ? -13.354 -2.912 -11.515 1.00 87.44 98 HIS A C 1
ATOM 784 O O . HIS A 1 98 ? -13.445 -2.688 -12.724 1.00 87.44 98 HIS A O 1
ATOM 790 N N . GLY A 1 99 ? -12.783 -4.021 -11.048 1.00 83.31 99 GLY A N 1
ATOM 791 C CA . GLY A 1 99 ? -12.196 -5.060 -11.879 1.00 83.31 99 GLY A CA 1
ATOM 792 C C . GLY A 1 99 ? -10.730 -4.813 -12.251 1.00 83.31 99 GLY A C 1
ATOM 793 O O . GLY A 1 99 ? -10.140 -3.752 -12.046 1.00 83.31 99 GLY A O 1
ATOM 794 N N . PHE A 1 100 ? -10.122 -5.835 -12.859 1.00 79.75 100 PHE A N 1
ATOM 795 C CA . PHE A 1 100 ? -8.674 -5.911 -13.093 1.00 79.75 100 PHE A CA 1
ATOM 796 C C . PHE A 1 100 ? -8.111 -4.848 -14.052 1.00 79.75 100 PHE A C 1
ATOM 798 O O . PHE A 1 100 ? -6.902 -4.629 -14.092 1.00 79.75 100 PHE A O 1
ATOM 805 N N . THR A 1 101 ? -8.950 -4.189 -14.848 1.00 79.56 101 THR A N 1
ATOM 806 C CA . THR A 1 101 ? -8.526 -3.084 -15.721 1.00 79.56 101 THR A CA 1
ATOM 807 C C . THR A 1 101 ? -8.230 -1.803 -14.946 1.00 79.56 101 THR A C 1
ATOM 809 O O . THR A 1 101 ? -7.601 -0.902 -15.497 1.00 79.56 101 THR A O 1
ATOM 812 N N . CYS A 1 102 ? -8.642 -1.715 -13.678 1.00 77.12 102 CYS A N 1
ATOM 813 C CA . CYS A 1 102 ? -8.320 -0.578 -12.834 1.00 77.12 102 CYS A CA 1
ATOM 814 C C . CYS A 1 102 ? -6.819 -0.587 -12.491 1.00 77.12 102 CYS A C 1
ATOM 816 O O . CYS A 1 102 ? -6.225 -1.622 -12.162 1.00 77.12 102 CYS A O 1
ATOM 818 N N . HIS A 1 103 ? -6.176 0.568 -12.632 1.00 70.62 103 HIS A N 1
ATOM 819 C CA . HIS A 1 103 ? -4.778 0.776 -12.274 1.00 70.62 103 HIS A CA 1
ATOM 820 C C . HIS A 1 103 ? -4.742 1.749 -11.098 1.00 70.62 103 HIS A C 1
ATOM 822 O O . HIS A 1 103 ? -5.259 2.857 -11.207 1.00 70.62 103 HIS A O 1
ATOM 828 N N . GLY A 1 104 ? -4.143 1.329 -9.980 1.00 66.19 104 GLY A N 1
ATOM 829 C CA . GLY A 1 104 ? -3.977 2.190 -8.813 1.00 66.19 104 GLY A CA 1
ATOM 830 C C . GLY A 1 104 ? -3.106 3.410 -9.120 1.00 66.19 104 GLY A C 1
ATOM 831 O O . GLY A 1 104 ? -2.184 3.352 -9.940 1.00 66.19 104 GLY A O 1
ATOM 832 N N . GLU A 1 105 ? -3.385 4.523 -8.448 1.00 67.06 105 GLU A N 1
ATOM 833 C CA . GLU A 1 105 ? -2.629 5.764 -8.605 1.00 67.06 105 GLU A CA 1
ATOM 834 C C . GLU A 1 105 ? -1.238 5.642 -7.958 1.00 67.06 105 GLU A C 1
ATOM 836 O O . GLU A 1 105 ? -1.082 5.673 -6.735 1.00 67.06 105 GLU A O 1
ATOM 841 N N . MET A 1 106 ? -0.189 5.533 -8.781 1.00 56.47 106 MET A N 1
ATOM 842 C CA . MET A 1 106 ? 1.194 5.454 -8.282 1.00 56.47 106 MET A CA 1
ATOM 843 C C . MET A 1 106 ? 1.690 6.768 -7.640 1.00 56.47 106 MET A C 1
ATOM 845 O O . MET A 1 106 ? 2.612 6.728 -6.816 1.00 56.47 106 MET A O 1
ATOM 849 N N . PHE A 1 107 ? 1.078 7.920 -7.960 1.00 52.72 107 PHE A N 1
ATOM 850 C CA . PHE A 1 107 ? 1.575 9.265 -7.621 1.00 52.72 107 PHE A CA 1
ATOM 851 C C . PHE A 1 107 ? 0.644 10.095 -6.743 1.00 52.72 107 PHE A C 1
ATOM 853 O O . PHE A 1 107 ? -0.541 10.322 -7.058 1.00 52.72 107 PHE A O 1
#

Sequence (107 aa):
WRMVVGLIPNLLKPLGTSTTRAQEYSADRVAIKVCNQHDKAMGLLAAGPWMYDNVNMEAWLDQCEQEHRELYVRLVNLMSDHAVMVKRYKALCDIDKHGFTCHGEMF